Protein AF-D1C109-F1 (afdb_monomer_lite)

Organism: Xylanimonas cellulosilytica (strain DSM 15894 / JCM 12276 / CECT 5975 / KCTC 9989 / LMG 20990 / NBRC 107835 / XIL07) (NCBI:txid446471)

Secondary structure (DSSP, 8-state):
-EEEEEEEE---TT-------EEEEEE-SSHHHHHHHHHHHSPTTEEEEEEEEE--

Structure (mmCIF, N/CA/C/O backbone):
data_AF-D1C109-F1
#
_entry.id   AF-D1C109-F1
#
loop_
_atom_site.group_PDB
_atom_site.id
_atom_site.type_symbol
_atom_site.label_atom_id
_atom_site.label_alt_id
_atom_site.label_comp_id
_atom_site.label_asym_id
_atom_site.label_entity_id
_atom_site.label_seq_id
_atom_site.pdbx_PDB_ins_code
_atom_site.Cartn_x
_atom_site.Cartn_y
_atom_site.Cartn_z
_atom_site.occupancy
_atom_site.B_iso_or_equiv
_atom_site.auth_seq_id
_atom_site.auth_comp_id
_atom_site.auth_asym_id
_atom_site.auth_atom_id
_atom_site.pdbx_PDB_model_num
ATOM 1 N N . MET A 1 1 ? -11.082 6.675 9.204 1.00 82.69 1 MET A N 1
ATOM 2 C CA . MET A 1 1 ? -9.681 6.366 9.583 1.00 82.69 1 MET A CA 1
ATOM 3 C C . MET A 1 1 ? -8.899 6.416 8.295 1.00 82.69 1 MET A C 1
ATOM 5 O O . MET A 1 1 ? -9.292 5.758 7.337 1.00 82.69 1 MET A O 1
ATOM 9 N N . HIS A 1 2 ? -7.807 7.171 8.266 1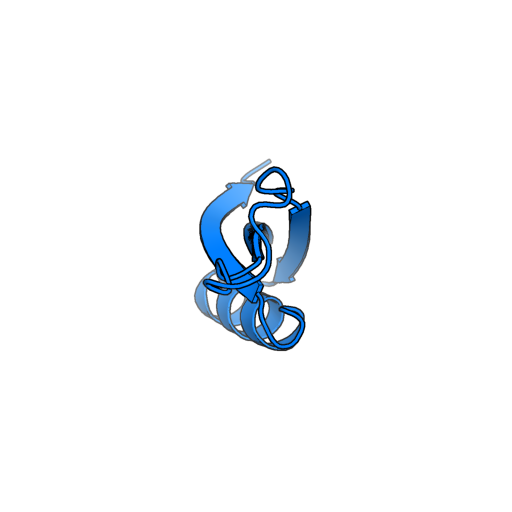.00 86.81 2 HIS A N 1
ATOM 10 C CA . HIS A 1 2 ? -7.022 7.302 7.049 1.00 86.81 2 HIS A CA 1
ATOM 11 C C . HIS A 1 2 ? -5.961 6.206 6.989 1.00 86.81 2 HIS A C 1
ATOM 13 O O . HIS A 1 2 ? -5.166 6.027 7.911 1.00 86.81 2 HIS A O 1
ATOM 19 N N . VAL A 1 3 ? -5.954 5.439 5.903 1.00 91.69 3 VAL A N 1
ATOM 20 C CA . VAL A 1 3 ? -4.925 4.430 5.639 1.00 91.69 3 VAL A CA 1
ATOM 21 C C . VAL A 1 3 ? -4.140 4.879 4.419 1.00 91.69 3 VAL A C 1
ATOM 23 O O . VAL A 1 3 ? -4.722 5.182 3.379 1.00 91.69 3 VAL A O 1
ATOM 26 N N . ILE A 1 4 ? -2.820 4.945 4.556 1.00 92.62 4 ILE A N 1
ATOM 27 C CA . ILE A 1 4 ? -1.898 5.409 3.522 1.00 92.62 4 ILE A CA 1
ATOM 28 C C . ILE A 1 4 ? -0.973 4.246 3.170 1.00 92.62 4 ILE A C 1
ATOM 30 O O . ILE A 1 4 ? -0.353 3.657 4.057 1.00 92.62 4 ILE A O 1
ATOM 34 N N . ALA A 1 5 ? -0.859 3.919 1.886 1.00 93.06 5 ALA A N 1
ATOM 35 C CA . ALA A 1 5 ? 0.124 2.976 1.376 1.00 93.06 5 ALA A CA 1
ATOM 36 C C . ALA A 1 5 ? 1.113 3.667 0.439 1.00 93.06 5 ALA A C 1
ATOM 38 O O . ALA A 1 5 ? 0.732 4.416 -0.455 1.00 93.06 5 ALA A O 1
ATOM 39 N N . VAL A 1 6 ? 2.390 3.356 0.625 1.00 92.69 6 VAL A N 1
ATOM 40 C CA . VAL A 1 6 ? 3.453 3.653 -0.329 1.00 92.69 6 VAL A CA 1
ATOM 41 C C . VAL A 1 6 ? 3.515 2.489 -1.308 1.00 92.69 6 VAL A C 1
ATOM 43 O O . VAL A 1 6 ? 3.705 1.339 -0.899 1.00 92.69 6 VAL A O 1
ATOM 46 N N . ILE A 1 7 ? 3.360 2.789 -2.589 1.00 92.50 7 ILE A N 1
ATOM 47 C CA . ILE A 1 7 ? 3.503 1.850 -3.693 1.00 92.50 7 ILE A CA 1
ATOM 48 C C . ILE A 1 7 ? 4.759 2.178 -4.490 1.00 92.50 7 ILE A C 1
ATOM 50 O 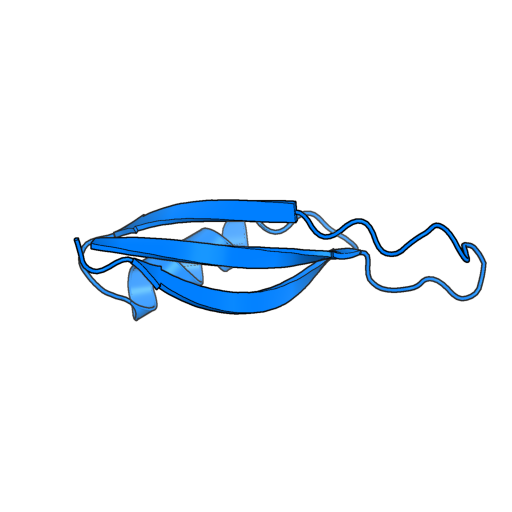O . ILE A 1 7 ? 5.135 3.338 -4.637 1.00 92.50 7 ILE A O 1
ATOM 54 N N . GLU A 1 8 ? 5.397 1.149 -5.018 1.00 90.00 8 GLU A N 1
ATOM 55 C CA . GLU A 1 8 ? 6.574 1.268 -5.872 1.00 90.00 8 GLU A CA 1
ATOM 56 C C . GLU A 1 8 ? 6.396 0.382 -7.112 1.00 90.00 8 GLU A C 1
ATOM 58 O O . GLU A 1 8 ? 5.737 -0.665 -7.024 1.00 90.00 8 GLU A O 1
ATOM 63 N N . PRO A 1 9 ? 6.949 0.778 -8.271 1.00 88.31 9 PRO A N 1
ATOM 64 C CA . PRO A 1 9 ? 6.970 -0.078 -9.444 1.00 88.31 9 PRO A CA 1
ATOM 65 C C . PRO A 1 9 ? 7.789 -1.334 -9.144 1.00 88.31 9 PRO A C 1
ATOM 67 O O . PRO A 1 9 ? 8.841 -1.281 -8.503 1.00 88.31 9 PRO A O 1
ATOM 70 N N . ILE A 1 10 ? 7.303 -2.480 -9.607 1.00 84.88 10 ILE A N 1
ATOM 71 C CA . ILE A 1 10 ? 8.058 -3.726 -9.553 1.00 84.88 10 ILE A CA 1
ATOM 72 C C . ILE A 1 10 ? 9.220 -3.564 -10.541 1.00 84.88 10 ILE A C 1
ATOM 74 O O . ILE A 1 10 ? 8.964 -3.260 -11.708 1.00 84.88 10 ILE A O 1
ATOM 78 N N . PRO A 1 11 ? 10.481 -3.716 -10.096 1.00 71.38 11 PRO A N 1
ATOM 79 C CA . PRO A 1 11 ? 11.623 -3.570 -10.982 1.00 71.38 11 PRO A CA 1
ATOM 80 C C . PRO A 1 11 ? 11.541 -4.640 -12.070 1.00 71.38 11 PRO A C 1
ATOM 82 O O . PRO A 1 11 ? 11.626 -5.834 -11.784 1.00 71.38 11 PRO A O 1
ATOM 85 N N . ASP A 1 12 ? 11.343 -4.199 -13.307 1.00 66.88 12 ASP A N 1
ATOM 86 C CA . ASP A 1 12 ? 11.515 -5.039 -14.483 1.00 66.88 12 ASP A CA 1
ATOM 87 C C . ASP A 1 12 ? 13.002 -5.008 -14.850 1.00 66.88 12 ASP A C 1
ATOM 89 O O . ASP A 1 12 ? 13.597 -3.928 -14.912 1.00 66.88 12 ASP A O 1
ATOM 93 N N . ASP A 1 13 ? 13.608 -6.176 -15.072 1.00 62.12 13 ASP A N 1
ATOM 94 C CA . ASP A 1 13 ? 15.042 -6.355 -15.377 1.00 62.12 13 ASP A CA 1
ATOM 95 C C . ASP A 1 13 ? 15.506 -5.466 -16.554 1.00 62.12 13 ASP A C 1
ATOM 97 O O . ASP A 1 13 ? 16.669 -5.081 -16.661 1.00 62.12 13 ASP A O 1
ATOM 101 N N . THR A 1 14 ? 14.555 -5.048 -17.396 1.00 60.91 14 THR A N 1
ATOM 102 C CA . THR A 1 14 ? 14.761 -4.207 -18.576 1.00 60.91 14 THR A CA 1
ATOM 103 C C . THR A 1 14 ? 14.799 -2.701 -18.281 1.00 60.91 14 THR A C 1
ATOM 105 O O . THR A 1 14 ? 15.311 -1.929 -19.092 1.00 60.91 14 THR A O 1
ATOM 108 N N . ASN A 1 15 ? 14.247 -2.241 -17.154 1.00 51.41 15 ASN A N 1
ATOM 109 C CA . ASN A 1 15 ? 14.013 -0.820 -16.900 1.00 51.41 15 ASN A CA 1
ATOM 110 C C . ASN A 1 15 ? 14.506 -0.418 -15.503 1.00 51.41 15 ASN A C 1
ATOM 112 O O . ASN A 1 15 ? 13.740 -0.340 -14.545 1.00 51.41 15 ASN A O 1
ATOM 116 N N . SER A 1 16 ? 15.800 -0.101 -15.397 1.00 55.28 16 SER A N 1
ATOM 117 C CA . SER A 1 16 ? 16.397 0.571 -14.228 1.00 55.28 16 SER A CA 1
ATOM 118 C C . SER A 1 16 ? 15.989 2.053 -14.154 1.00 55.28 16 SER A C 1
ATOM 120 O O . SER A 1 16 ? 16.832 2.941 -14.023 1.00 55.28 16 SER A O 1
ATOM 122 N N . ALA A 1 17 ? 14.694 2.345 -14.286 1.00 57.66 17 ALA A N 1
ATOM 123 C CA . ALA A 1 17 ? 14.161 3.659 -13.964 1.00 57.66 17 ALA A CA 1
ATOM 124 C C . ALA A 1 17 ? 14.294 3.888 -12.445 1.00 57.66 17 ALA A C 1
ATOM 126 O O . ALA A 1 17 ? 14.188 2.927 -11.675 1.00 57.66 17 ALA A O 1
ATOM 127 N N . PRO A 1 18 ? 14.546 5.129 -11.983 1.00 59.00 18 PRO A N 1
ATOM 128 C CA . PRO A 1 18 ? 14.593 5.416 -10.553 1.00 59.00 18 PRO A CA 1
ATOM 129 C C . PRO A 1 18 ? 13.280 4.953 -9.918 1.00 59.00 18 PRO A C 1
ATOM 131 O O . PRO A 1 18 ? 12.211 5.250 -10.449 1.00 59.00 18 PRO A O 1
ATOM 134 N N . ALA A 1 19 ? 13.371 4.188 -8.827 1.00 65.50 19 ALA A N 1
ATOM 135 C CA . ALA A 1 19 ? 12.221 3.656 -8.105 1.00 65.50 19 ALA A CA 1
ATOM 136 C C . ALA A 1 19 ? 11.327 4.815 -7.635 1.00 65.50 19 ALA A C 1
ATOM 138 O O . ALA A 1 19 ? 11.574 5.431 -6.599 1.00 65.50 19 ALA A O 1
ATOM 139 N N . GLU A 1 20 ? 10.330 5.168 -8.447 1.00 79.88 20 GLU A N 1
ATOM 140 C CA . GLU A 1 20 ? 9.394 6.242 -8.146 1.00 79.88 20 GLU A CA 1
ATOM 141 C C . GLU A 1 20 ? 8.348 5.698 -7.177 1.00 79.88 20 GLU A C 1
ATOM 143 O O . GLU A 1 20 ? 7.402 5.012 -7.563 1.00 79.88 20 GLU A O 1
ATOM 148 N N . SER A 1 21 ? 8.542 5.985 -5.895 1.00 88.06 21 SER A N 1
ATOM 149 C CA . SER A 1 21 ? 7.553 5.685 -4.870 1.00 88.06 21 SER A CA 1
ATOM 150 C C . SER A 1 21 ? 6.384 6.661 -4.982 1.00 88.06 21 SER A C 1
ATOM 152 O O . SER A 1 21 ? 6.585 7.873 -5.065 1.00 88.06 21 SER A O 1
ATOM 154 N N . ARG A 1 22 ? 5.154 6.149 -4.936 1.00 89.50 22 ARG A N 1
ATOM 155 C CA . ARG A 1 22 ? 3.930 6.957 -4.873 1.00 89.50 22 ARG A CA 1
ATOM 156 C C . ARG A 1 22 ? 3.153 6.632 -3.614 1.00 89.50 22 ARG A C 1
ATOM 158 O O . ARG A 1 22 ? 3.105 5.486 -3.183 1.00 89.50 22 ARG A O 1
ATOM 165 N N . GLU A 1 23 ? 2.519 7.639 -3.040 1.00 91.50 23 GLU A N 1
ATOM 166 C CA . GLU A 1 23 ? 1.651 7.475 -1.879 1.00 91.50 23 GLU A CA 1
ATOM 167 C C . GLU A 1 23 ? 0.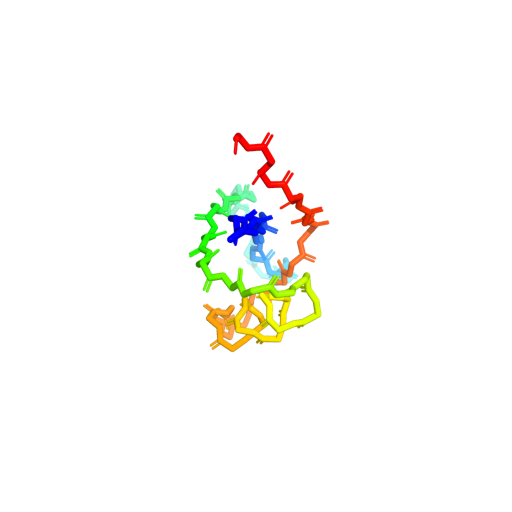193 7.492 -2.334 1.00 91.50 23 GLU A C 1
ATOM 169 O O . GLU A 1 23 ? -0.254 8.431 -2.991 1.00 91.50 23 GLU A O 1
ATOM 174 N N . ILE A 1 24 ? -0.545 6.440 -1.989 1.00 91.94 24 ILE A N 1
ATOM 175 C CA . ILE A 1 24 ? -1.993 6.343 -2.166 1.00 91.94 24 ILE A CA 1
ATOM 176 C C . ILE A 1 24 ? -2.655 6.300 -0.793 1.00 91.94 24 ILE A C 1
ATOM 178 O O . ILE A 1 24 ? -2.122 5.721 0.154 1.00 91.94 24 ILE A O 1
ATOM 182 N N . SER A 1 25 ? -3.820 6.920 -0.662 1.00 91.62 25 SER A N 1
ATOM 183 C CA . SER A 1 25 ? -4.550 6.975 0.600 1.00 91.62 25 SER A CA 1
ATOM 184 C C . SER A 1 25 ? -6.033 6.722 0.389 1.00 91.62 25 SER A C 1
ATOM 186 O O . SER A 1 25 ? -6.611 7.069 -0.641 1.00 91.62 25 SER A O 1
ATOM 188 N N . VAL A 1 26 ? -6.649 6.081 1.376 1.00 92.44 26 VAL A N 1
ATOM 189 C CA . VAL A 1 26 ? -8.085 5.811 1.399 1.00 92.44 26 VAL A CA 1
ATOM 190 C C . VAL A 1 26 ? -8.641 6.118 2.776 1.00 92.44 26 VAL A C 1
ATOM 192 O O . VAL A 1 26 ? -7.946 5.987 3.787 1.00 92.44 26 VAL A O 1
ATOM 195 N N . ASP A 1 27 ? -9.911 6.507 2.810 1.00 90.31 27 ASP A N 1
ATOM 196 C CA . ASP A 1 27 ? -10.669 6.528 4.051 1.00 90.31 27 ASP A CA 1
ATOM 197 C C . ASP A 1 27 ? -11.448 5.215 4.197 1.00 90.31 27 ASP A C 1
ATOM 199 O O . ASP A 1 27 ? -12.099 4.740 3.254 1.00 90.31 27 ASP A O 1
ATOM 203 N N . ALA A 1 28 ? -11.318 4.609 5.373 1.00 88.94 28 ALA A N 1
ATOM 204 C CA . ALA A 1 28 ? -11.996 3.379 5.753 1.00 88.94 28 ALA A CA 1
ATOM 205 C C . ALA A 1 28 ? -12.376 3.426 7.235 1.00 88.94 28 ALA A C 1
ATOM 207 O O . ALA A 1 28 ? -11.793 4.183 8.021 1.00 88.94 28 ALA A O 1
ATOM 208 N N . GLN A 1 29 ? -13.352 2.612 7.635 1.00 87.62 29 GLN A N 1
ATOM 209 C CA . GLN A 1 29 ? -13.684 2.473 9.057 1.00 87.62 29 GLN A CA 1
ATOM 210 C C . GLN A 1 29 ? -12.673 1.578 9.780 1.00 87.62 29 GLN A C 1
ATOM 212 O O . GLN A 1 29 ? -12.294 1.864 10.916 1.00 87.62 29 GLN A O 1
ATOM 217 N N . GLU A 1 30 ? -12.180 0.545 9.096 1.00 90.19 30 GLU A N 1
ATOM 218 C CA . GLU A 1 30 ? -11.234 -0.433 9.632 1.00 90.19 30 GLU A CA 1
ATOM 219 C C . GLU A 1 30 ? -9.957 -0.510 8.788 1.00 90.19 30 GLU A C 1
ATOM 221 O O . GLU A 1 30 ? -9.976 -0.323 7.571 1.00 90.19 30 GLU A O 1
ATOM 226 N N . PHE A 1 31 ? -8.830 -0.853 9.422 1.00 87.31 31 PHE A N 1
ATOM 227 C CA . PHE A 1 31 ? -7.552 -1.012 8.719 1.00 87.31 31 PHE A CA 1
ATOM 228 C C . PHE A 1 31 ? -7.621 -2.086 7.626 1.00 87.31 31 PHE A C 1
ATOM 230 O O . PHE A 1 31 ? -7.082 -1.887 6.542 1.00 87.31 31 PHE A O 1
ATOM 237 N N . GLN A 1 32 ? -8.296 -3.207 7.899 1.00 89.88 32 GLN A N 1
ATOM 238 C CA . GLN A 1 32 ? -8.436 -4.306 6.942 1.00 89.88 32 GLN A CA 1
ATOM 239 C C . GLN A 1 32 ? -9.222 -3.874 5.696 1.00 89.88 32 GLN A C 1
ATOM 241 O O . GLN A 1 32 ? -8.806 -4.175 4.581 1.00 89.88 32 GLN A O 1
ATOM 246 N N . GLU A 1 33 ? -10.314 -3.129 5.884 1.00 92.38 33 GLU A N 1
ATOM 247 C CA . GLU A 1 33 ? -11.103 -2.549 4.792 1.00 92.38 33 GLU A CA 1
ATOM 248 C C . GLU A 1 33 ? -10.272 -1.545 3.980 1.00 92.38 33 GLU A C 1
ATOM 250 O O . GLU A 1 33 ? -10.249 -1.597 2.749 1.00 92.38 33 GLU A O 1
ATOM 255 N N . GLY A 1 34 ? -9.534 -0.661 4.661 1.00 92.44 34 GLY A N 1
ATOM 256 C CA . GLY A 1 34 ? -8.641 0.293 4.007 1.00 92.44 34 GLY A CA 1
ATOM 257 C C . GLY A 1 34 ? -7.533 -0.397 3.214 1.00 92.44 34 GLY A C 1
ATOM 258 O O . GLY A 1 34 ? -7.262 -0.019 2.079 1.00 92.44 34 GLY A O 1
ATOM 259 N N . TYR A 1 35 ? -6.933 -1.452 3.763 1.00 90.75 35 TYR A N 1
ATOM 260 C CA . TYR A 1 35 ? -5.906 -2.232 3.077 1.00 90.75 35 TYR A CA 1
ATOM 261 C C . TYR A 1 35 ? -6.440 -2.921 1.814 1.00 90.75 35 TYR A C 1
ATOM 263 O O . TYR A 1 35 ? -5.771 -2.900 0.780 1.00 90.75 35 TYR A O 1
ATOM 271 N N . ASP A 1 36 ? -7.646 -3.491 1.868 1.00 93.12 36 ASP A N 1
ATOM 272 C CA . ASP A 1 36 ? -8.273 -4.142 0.712 1.00 93.12 36 ASP A CA 1
ATOM 273 C C . ASP A 1 36 ? -8.558 -3.134 -0.415 1.00 93.12 36 ASP A C 1
ATOM 275 O O . ASP A 1 36 ? -8.199 -3.350 -1.575 1.00 93.12 36 ASP A O 1
ATOM 279 N N . ARG A 1 37 ? -9.075 -1.952 -0.050 1.00 92.56 37 ARG A N 1
ATOM 280 C CA . ARG A 1 37 ? -9.265 -0.832 -0.983 1.00 92.56 37 ARG A CA 1
ATOM 281 C C . ARG A 1 37 ? -7.956 -0.330 -1.580 1.00 92.56 37 ARG A C 1
ATOM 283 O O . ARG A 1 37 ? -7.910 -0.065 -2.779 1.00 92.56 37 ARG A O 1
ATOM 290 N N . LEU A 1 38 ? -6.902 -0.207 -0.772 1.00 92.38 38 LEU A N 1
ATOM 291 C CA . LEU A 1 38 ? -5.576 0.194 -1.248 1.00 92.38 38 LEU A CA 1
ATOM 292 C C . LEU A 1 38 ? -5.039 -0.818 -2.254 1.00 92.38 38 LEU A C 1
ATOM 294 O O . LEU A 1 38 ? -4.580 -0.411 -3.314 1.00 92.38 38 LEU A O 1
ATOM 298 N N . LYS A 1 39 ? -5.174 -2.122 -1.982 1.00 91.12 39 LYS A N 1
ATOM 299 C CA . LYS A 1 39 ? -4.821 -3.180 -2.937 1.00 91.12 39 LYS A CA 1
ATOM 300 C C . LYS A 1 39 ? -5.553 -3.037 -4.269 1.00 91.12 39 LYS A C 1
ATOM 302 O O . LYS A 1 39 ? -4.921 -3.189 -5.306 1.00 91.12 39 LYS A O 1
ATOM 307 N N . GLY A 1 40 ? -6.846 -2.714 -4.246 1.00 91.19 40 GLY A N 1
ATOM 308 C CA . GLY A 1 40 ? -7.632 -2.477 -5.461 1.00 91.19 40 GLY A CA 1
ATOM 309 C C . GLY A 1 40 ? -7.226 -1.223 -6.246 1.00 91.19 40 GLY A C 1
ATOM 310 O O . GLY A 1 40 ? -7.523 -1.135 -7.433 1.00 91.19 40 GLY A O 1
ATOM 311 N N . GLN A 1 41 ? -6.546 -0.264 -5.612 1.00 90.38 41 GLN A N 1
ATOM 312 C CA . GLN A 1 41 ? -6.027 0.942 -6.267 1.00 90.38 41 GLN A CA 1
ATOM 313 C C . GLN A 1 41 ? -4.575 0.812 -6.739 1.00 90.38 41 GLN A C 1
ATOM 315 O O . GLN A 1 41 ? -4.080 1.714 -7.415 1.00 90.38 41 GLN A O 1
ATOM 320 N N . VAL A 1 42 ? -3.880 -0.277 -6.394 1.00 90.75 42 VAL A N 1
ATOM 321 C CA . VAL A 1 42 ? -2.509 -0.518 -6.856 1.00 90.75 42 VAL A CA 1
ATOM 322 C C . VAL A 1 42 ? -2.554 -0.851 -8.353 1.00 90.75 42 VAL A C 1
ATOM 324 O O . VAL A 1 42 ? -3.179 -1.844 -8.729 1.00 90.75 42 VAL A O 1
ATOM 327 N N . PRO A 1 43 ? -1.907 -0.051 -9.217 1.00 87.19 43 PRO A N 1
ATOM 328 C CA . PRO A 1 43 ? -1.872 -0.330 -10.646 1.00 87.19 43 PRO A CA 1
ATOM 329 C C . PRO A 1 43 ? -1.055 -1.592 -10.965 1.00 87.19 43 PRO A C 1
ATOM 331 O O . PRO A 1 43 ? -0.172 -2.000 -10.209 1.00 87.19 43 PRO A O 1
ATOM 334 N N . GLU A 1 44 ? -1.334 -2.212 -12.112 1.00 86.94 44 GLU A N 1
ATOM 335 C CA . GLU A 1 44 ? -0.588 -3.387 -12.572 1.00 86.94 44 GLU A CA 1
ATOM 336 C C . GLU A 1 44 ? 0.903 -3.062 -12.754 1.00 86.94 44 GLU A C 1
ATOM 338 O O . GLU A 1 44 ? 1.271 -2.000 -13.259 1.00 86.94 44 GLU A O 1
ATOM 343 N N . GLY A 1 45 ? 1.775 -3.971 -12.308 1.00 85.88 45 GLY A N 1
ATOM 344 C CA . GLY A 1 45 ? 3.224 -3.743 -12.281 1.00 85.88 45 GLY A CA 1
ATOM 345 C C . GLY A 1 45 ? 3.714 -2.918 -11.087 1.00 85.88 45 GLY A C 1
ATOM 346 O O . GLY A 1 45 ? 4.889 -2.569 -11.043 1.00 85.88 45 GLY A O 1
ATOM 347 N N . TRP A 1 46 ? 2.851 -2.618 -10.112 1.00 91.00 46 TRP A N 1
ATOM 348 C CA . TRP A 1 46 ? 3.219 -1.955 -8.860 1.00 91.00 46 TRP A CA 1
ATOM 349 C C . TRP A 1 46 ? 2.974 -2.872 -7.667 1.00 91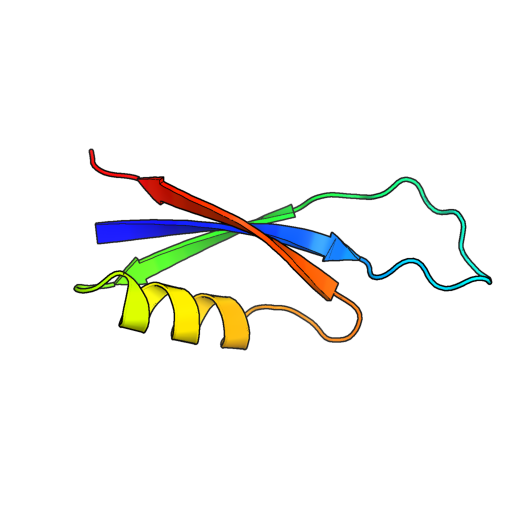.00 46 TRP A C 1
ATOM 351 O O . TRP A 1 46 ? 2.161 -3.796 -7.709 1.00 91.00 46 TRP A O 1
ATOM 361 N N . ARG A 1 47 ? 3.684 -2.610 -6.572 1.00 89.25 47 ARG A N 1
ATOM 362 C CA . ARG A 1 47 ? 3.509 -3.318 -5.304 1.00 89.25 47 ARG A CA 1
ATOM 363 C C . ARG A 1 47 ? 3.432 -2.345 -4.144 1.00 89.25 47 ARG A C 1
ATOM 365 O O . ARG A 1 47 ? 4.061 -1.292 -4.158 1.00 89.25 47 ARG A O 1
ATOM 372 N N . ILE A 1 48 ? 2.694 -2.735 -3.111 1.00 92.00 48 ILE A N 1
ATOM 373 C CA . ILE A 1 48 ? 2.696 -2.026 -1.833 1.00 92.00 48 ILE A CA 1
ATOM 374 C C . ILE A 1 48 ? 4.018 -2.321 -1.122 1.00 92.00 48 ILE A C 1
ATOM 376 O O . ILE A 1 48 ? 4.326 -3.478 -0.841 1.00 92.00 48 ILE A O 1
ATOM 380 N N . SER A 1 49 ? 4.770 -1.267 -0.825 1.00 90.56 49 SER A N 1
ATOM 381 C CA . SER A 1 49 ? 6.042 -1.315 -0.099 1.00 90.56 49 SER A CA 1
ATOM 382 C C . SER A 1 49 ? 5.851 -1.089 1.397 1.00 90.56 49 SER A C 1
ATOM 384 O O . SER A 1 49 ? 6.403 -1.801 2.235 1.00 90.56 49 SER A O 1
ATOM 386 N N . HIS A 1 50 ? 5.008 -0.115 1.745 1.00 90.06 50 HIS A N 1
ATOM 387 C CA . HIS A 1 50 ? 4.756 0.270 3.127 1.00 90.06 50 HIS A CA 1
ATOM 388 C C . HIS A 1 50 ? 3.292 0.654 3.313 1.00 90.06 50 HIS A C 1
ATOM 390 O O . HIS A 1 50 ? 2.707 1.279 2.435 1.00 90.06 50 HIS A O 1
ATOM 396 N N . VAL A 1 51 ? 2.699 0.328 4.462 1.00 91.12 51 VAL A N 1
ATOM 397 C CA . VAL A 1 51 ? 1.349 0.781 4.825 1.00 91.12 51 VAL A CA 1
ATOM 398 C C . VAL A 1 51 ? 1.381 1.363 6.222 1.00 91.12 51 VAL A C 1
ATOM 400 O O . VAL A 1 51 ? 1.871 0.730 7.154 1.00 91.12 51 VAL A O 1
ATOM 403 N N . ARG A 1 52 ? 0.824 2.561 6.369 1.00 89.94 52 ARG A N 1
ATOM 404 C CA . ARG A 1 52 ? 0.672 3.257 7.643 1.00 89.94 52 ARG A CA 1
ATOM 405 C C . ARG A 1 52 ? -0.781 3.666 7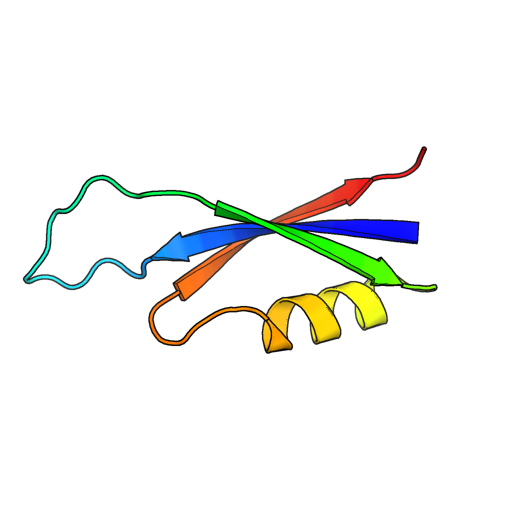.847 1.00 89.94 52 ARG A C 1
ATOM 407 O O . ARG A 1 52 ? -1.497 3.995 6.905 1.00 89.94 52 ARG A O 1
ATOM 414 N N . ARG A 1 53 ? -1.205 3.659 9.106 1.00 88.50 53 ARG A N 1
ATOM 415 C CA . ARG A 1 53 ? -2.463 4.271 9.540 1.00 88.50 53 ARG A CA 1
ATOM 416 C C . ARG A 1 53 ? -2.174 5.706 9.958 1.00 88.50 53 ARG A C 1
ATOM 418 O O . ARG A 1 53 ? -1.296 5.934 10.788 1.00 88.50 53 ARG A O 1
ATOM 425 N N . ASP A 1 54 ? -2.883 6.648 9.369 1.00 80.88 54 ASP A N 1
ATOM 426 C CA . ASP A 1 54 ? -2.890 8.036 9.794 1.00 80.88 54 ASP A CA 1
ATOM 427 C C . ASP A 1 54 ? -4.034 8.185 10.806 1.00 80.88 54 ASP A C 1
ATOM 429 O O . ASP A 1 54 ? -5.221 8.116 10.475 1.00 80.88 54 ASP A O 1
ATOM 433 N N . ALA A 1 55 ? -3.650 8.208 12.082 1.00 61.69 55 ALA A N 1
ATOM 434 C CA . ALA A 1 55 ? -4.548 8.400 13.210 1.00 61.69 55 ALA A CA 1
ATOM 435 C C . ALA A 1 55 ? -4.399 9.853 13.667 1.00 61.69 55 ALA A C 1
ATOM 437 O O . ALA A 1 55 ? -3.630 10.130 14.586 1.00 61.69 55 ALA A O 1
ATOM 438 N N . TYR A 1 56 ? -5.061 10.759 12.950 1.00 56.16 56 TYR A N 1
ATOM 439 C CA . TYR A 1 56 ? -5.273 12.136 13.390 1.00 56.16 56 TYR A CA 1
ATOM 440 C C . TYR A 1 56 ? -6.556 12.240 14.215 1.00 56.16 56 TYR A C 1
ATOM 442 O O . TYR A 1 56 ? -7.546 11.563 13.847 1.00 56.16 56 TYR A O 1
#

Radius of gyration: 12.37 Å; chains: 1; bounding box: 30×18×32 Å

Foldseek 3Di:
DKKKFWKWFQDD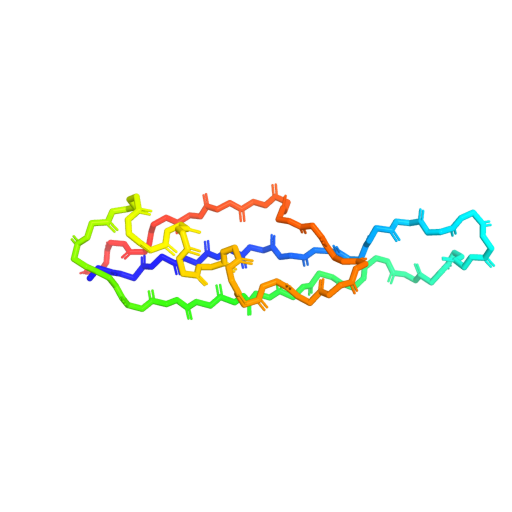PPDPDPTDIDIDMDDDPDPVVRVVVVVVVADPRMDTPDMDDDDD

Sequence (56 aa):
MHVIAVIEPIPDDTNSAPAESREISVDAQEFQEGYDRLKGQVPEGWRISHVRRDAY

pLDDT: mean 83.98, std 12.06, range [51.41, 93.12]